Protein AF-A0A5C1ATC5-F1 (afdb_monomer_lite)

Radius of gyration: 13.85 Å; chains: 1; bounding box: 38×20×40 Å

Sequence (83 aa):
MLSARELANRLRETRLTAGDWYDTTAIEATERLSLDDLQTIRQMVRDAGYEGIEVEPKVRRVHSLVVGQIGALADSMPADGAD

Organism: NCBI:txid2598579

pLDDT: mean 74.01, std 14.1, range [38.25, 90.38]

Structure (mmCIF, N/CA/C/O backbone):
data_AF-A0A5C1ATC5-F1
#
_entry.id   AF-A0A5C1ATC5-F1
#
loop_
_atom_site.group_PDB
_atom_site.id
_atom_site.type_symbol
_atom_site.label_atom_id
_atom_site.label_alt_id
_atom_site.label_comp_id
_atom_site.label_asym_id
_atom_site.label_entity_id
_atom_site.label_seq_id
_atom_site.pdbx_PDB_ins_code
_atom_site.Cartn_x
_atom_site.Cartn_y
_atom_site.Cartn_z
_atom_site.occupancy
_atom_site.B_iso_or_equiv
_atom_site.auth_seq_id
_atom_site.auth_comp_id
_atom_site.auth_asym_id
_atom_site.auth_atom_id
_atom_site.pdbx_PDB_model_num
ATOM 1 N N . MET A 1 1 ? -3.272 -10.333 12.452 1.00 73.25 1 MET A N 1
ATOM 2 C CA . MET A 1 1 ? -3.176 -9.040 11.744 1.00 73.25 1 MET A CA 1
ATOM 3 C C . MET A 1 1 ? -1.838 -8.991 11.032 1.00 73.25 1 MET A C 1
ATOM 5 O O . MET A 1 1 ? -0.826 -9.208 11.687 1.00 73.25 1 MET A O 1
ATOM 9 N N . LEU A 1 2 ? -1.833 -8.776 9.716 1.00 82.06 2 LEU A N 1
ATOM 10 C CA . LEU A 1 2 ? -0.595 -8.645 8.939 1.00 82.06 2 LEU A CA 1
ATOM 11 C C . LEU A 1 2 ? 0.081 -7.303 9.245 1.00 82.06 2 LEU A C 1
ATOM 13 O O . LEU A 1 2 ? -0.589 -6.285 9.419 1.00 82.06 2 LEU A O 1
ATOM 17 N N . SER A 1 3 ? 1.409 -7.278 9.285 1.00 89.12 3 SER A N 1
ATOM 18 C CA . SER A 1 3 ? 2.169 -6.035 9.393 1.00 89.12 3 SER A CA 1
ATOM 19 C C . SER A 1 3 ? 2.121 -5.224 8.092 1.00 89.12 3 SER A C 1
ATOM 21 O O . SER A 1 3 ? 1.863 -5.744 7.007 1.00 89.12 3 SER A O 1
ATOM 23 N N . ALA A 1 4 ? 2.455 -3.931 8.171 1.00 80.81 4 ALA A N 1
ATOM 24 C CA . ALA A 1 4 ? 2.565 -3.078 6.983 1.00 80.81 4 ALA A CA 1
ATOM 25 C C . ALA A 1 4 ? 3.591 -3.609 5.961 1.00 80.81 4 ALA A C 1
ATOM 27 O O . ALA A 1 4 ? 3.427 -3.409 4.762 1.00 80.81 4 ALA A O 1
ATOM 28 N N . ARG A 1 5 ? 4.638 -4.300 6.431 1.00 83.06 5 ARG A N 1
ATOM 29 C CA . ARG A 1 5 ? 5.662 -4.898 5.568 1.00 83.06 5 ARG A CA 1
ATOM 30 C C . ARG A 1 5 ? 5.141 -6.132 4.838 1.00 83.06 5 ARG A C 1
ATOM 32 O O . ARG A 1 5 ? 5.411 -6.282 3.654 1.00 83.06 5 ARG A O 1
ATOM 39 N N . GLU A 1 6 ? 4.372 -6.977 5.517 1.00 87.38 6 GLU A N 1
ATOM 40 C CA . GLU A 1 6 ? 3.726 -8.137 4.891 1.00 87.38 6 GLU A CA 1
ATOM 41 C C . GLU A 1 6 ? 2.670 -7.709 3.867 1.00 87.38 6 GLU A C 1
ATOM 43 O O . GLU A 1 6 ? 2.604 -8.277 2.781 1.00 87.38 6 GLU A O 1
ATOM 48 N N . LEU A 1 7 ? 1.898 -6.661 4.171 1.00 85.56 7 LEU A N 1
ATOM 49 C CA . LEU A 1 7 ? 0.933 -6.081 3.233 1.00 85.56 7 LEU A CA 1
ATOM 50 C C . LEU A 1 7 ? 1.618 -5.506 1.984 1.00 85.56 7 LEU A C 1
ATOM 52 O O . LEU A 1 7 ? 1.174 -5.778 0.871 1.00 85.56 7 LEU A O 1
ATOM 56 N N . ALA A 1 8 ? 2.723 -4.771 2.159 1.00 82.56 8 ALA A N 1
ATOM 57 C CA . ALA A 1 8 ? 3.516 -4.242 1.048 1.00 82.56 8 ALA A CA 1
ATOM 58 C C . ALA A 1 8 ? 4.095 -5.361 0.165 1.00 82.56 8 ALA A C 1
ATOM 60 O O . ALA A 1 8 ? 3.973 -5.306 -1.056 1.00 82.56 8 ALA A O 1
ATOM 61 N N . ASN A 1 9 ? 4.654 -6.410 0.780 1.00 85.06 9 ASN A N 1
ATOM 62 C CA . ASN A 1 9 ? 5.173 -7.567 0.048 1.00 85.06 9 ASN A CA 1
ATOM 63 C C . ASN A 1 9 ? 4.082 -8.255 -0.780 1.00 85.06 9 ASN A C 1
ATOM 65 O O . ASN A 1 9 ? 4.297 -8.524 -1.957 1.00 85.06 9 ASN A O 1
ATOM 69 N N . ARG A 1 10 ? 2.897 -8.466 -0.197 1.00 84.25 10 ARG A N 1
ATOM 70 C CA . ARG A 1 10 ? 1.779 -9.123 -0.881 1.00 84.25 10 ARG A CA 1
ATOM 71 C C . ARG A 1 10 ? 1.249 -8.302 -2.059 1.00 84.25 10 ARG A C 1
ATOM 73 O O . ARG A 1 10 ? 0.899 -8.872 -3.093 1.00 84.25 10 ARG A O 1
ATOM 80 N N . LEU A 1 11 ? 1.219 -6.973 -1.930 1.00 80.56 11 LEU A N 1
ATOM 81 C CA . LEU A 1 11 ? 0.875 -6.088 -3.045 1.00 80.56 11 LEU A CA 1
ATOM 82 C C . LEU A 1 11 ? 1.917 -6.191 -4.166 1.00 80.56 11 LEU A C 1
ATOM 84 O O . LEU A 1 11 ? 1.550 -6.363 -5.326 1.00 80.56 11 LEU A O 1
ATOM 88 N N . ARG A 1 12 ? 3.209 -6.163 -3.811 1.00 78.06 12 ARG A N 1
ATOM 89 C CA . ARG A 1 12 ? 4.307 -6.352 -4.766 1.00 78.06 12 ARG A CA 1
ATOM 90 C C . ARG A 1 12 ? 4.194 -7.683 -5.504 1.00 78.06 12 ARG A C 1
ATOM 92 O O . ARG A 1 12 ? 4.304 -7.702 -6.720 1.00 78.06 12 ARG A O 1
ATOM 99 N N . GLU A 1 13 ? 3.956 -8.786 -4.800 1.00 79.62 13 GLU A N 1
ATOM 100 C CA . GLU A 1 13 ? 3.790 -10.111 -5.417 1.00 79.62 13 GLU A CA 1
ATOM 101 C C . GLU A 1 13 ? 2.594 -10.155 -6.379 1.00 79.62 13 GLU A C 1
ATOM 103 O O . GLU A 1 13 ? 2.702 -10.701 -7.478 1.00 79.62 13 GLU A O 1
ATOM 108 N N . THR A 1 14 ? 1.478 -9.524 -6.003 1.00 77.44 14 THR A N 1
ATOM 109 C CA . THR A 1 14 ? 0.281 -9.422 -6.854 1.00 77.44 14 THR A CA 1
ATOM 110 C C . THR A 1 14 ? 0.589 -8.665 -8.148 1.00 77.44 14 THR A C 1
ATOM 112 O O . THR A 1 14 ? 0.244 -9.127 -9.233 1.00 77.44 14 THR A O 1
ATOM 115 N N . ARG A 1 15 ? 1.297 -7.534 -8.048 1.00 70.38 15 ARG A N 1
ATOM 116 C CA . ARG A 1 15 ? 1.657 -6.685 -9.194 1.00 70.38 15 ARG A CA 1
ATOM 117 C C . ARG A 1 15 ? 2.747 -7.293 -10.080 1.00 70.38 15 ARG A C 1
ATOM 119 O O . ARG A 1 15 ? 2.647 -7.200 -11.299 1.00 70.38 15 ARG A O 1
ATOM 126 N N . LEU A 1 16 ? 3.733 -7.978 -9.496 1.00 68.62 16 LEU A N 1
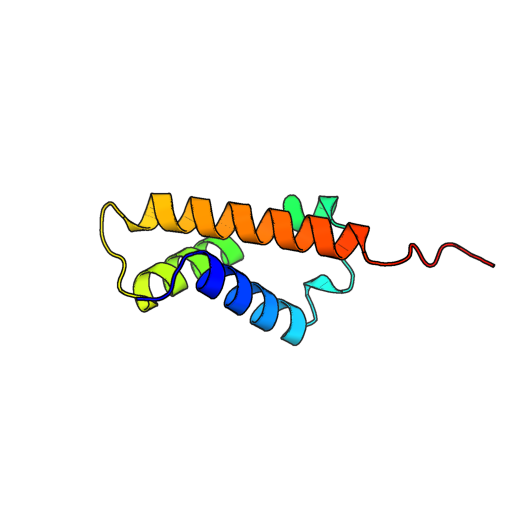ATOM 127 C CA . LEU A 1 16 ? 4.725 -8.755 -10.251 1.00 68.62 16 LEU A CA 1
ATOM 128 C C . LEU A 1 16 ? 4.055 -9.875 -11.055 1.00 68.62 16 LEU A C 1
ATOM 130 O O . LEU A 1 16 ? 4.370 -10.060 -12.224 1.00 68.62 16 LEU A O 1
ATOM 134 N N . THR A 1 17 ? 3.089 -10.580 -10.460 1.00 68.75 17 THR A N 1
ATOM 135 C CA . THR A 1 17 ? 2.336 -11.640 -11.154 1.00 68.75 17 THR A CA 1
ATOM 136 C C . THR A 1 17 ? 1.472 -11.077 -12.286 1.00 68.75 17 THR A C 1
ATOM 138 O O . THR A 1 17 ? 1.312 -11.725 -13.316 1.00 68.75 17 THR A O 1
ATOM 141 N N . ALA A 1 18 ? 0.939 -9.864 -12.118 1.00 63.88 18 ALA A N 1
ATOM 142 C CA . ALA A 1 18 ? 0.153 -9.174 -13.139 1.00 63.88 18 ALA A CA 1
ATOM 143 C C . ALA A 1 18 ? 0.997 -8.603 -14.298 1.00 63.88 18 ALA A C 1
ATOM 145 O O . ALA A 1 18 ? 0.428 -8.132 -15.277 1.00 63.88 18 ALA A O 1
ATOM 146 N N . GLY A 1 19 ? 2.333 -8.622 -14.204 1.00 58.81 19 GLY A N 1
ATOM 147 C CA . GLY A 1 19 ? 3.224 -8.055 -15.222 1.00 58.81 19 GLY A CA 1
ATOM 148 C C . GLY A 1 19 ? 3.287 -6.521 -15.235 1.00 58.81 19 GLY A C 1
ATOM 149 O O . GLY A 1 19 ? 4.064 -5.956 -15.996 1.00 58.81 19 GLY A O 1
ATOM 150 N N . ASP A 1 20 ? 2.530 -5.842 -14.369 1.00 60.91 20 ASP A N 1
ATOM 151 C CA . ASP A 1 20 ? 2.337 -4.382 -14.386 1.00 60.91 20 ASP A CA 1
ATOM 152 C C . ASP A 1 20 ? 3.619 -3.574 -14.124 1.00 60.91 20 ASP A C 1
ATOM 154 O O . ASP A 1 20 ? 3.712 -2.414 -14.516 1.00 60.91 20 ASP A O 1
ATOM 158 N N . TRP A 1 21 ? 4.595 -4.147 -13.412 1.00 62.91 21 TRP A N 1
ATOM 159 C CA . TRP A 1 21 ? 5.779 -3.414 -12.934 1.00 62.91 21 TRP A CA 1
ATOM 160 C C . TRP A 1 21 ? 7.063 -3.706 -13.712 1.00 62.91 21 TRP A C 1
ATOM 162 O O . TRP A 1 21 ? 8.073 -3.063 -13.448 1.00 62.91 21 TRP A O 1
ATOM 172 N N . TYR A 1 22 ? 7.046 -4.644 -14.662 1.00 55.16 22 TYR A N 1
ATOM 173 C CA . TYR A 1 22 ? 8.255 -5.028 -15.404 1.00 55.16 22 TYR A CA 1
ATOM 174 C C . TYR A 1 22 ? 8.727 -3.968 -16.411 1.00 55.16 22 TYR A C 1
ATOM 176 O O . TYR A 1 22 ? 9.904 -3.955 -16.746 1.00 55.16 22 TYR A O 1
ATOM 184 N N . ASP A 1 23 ? 7.839 -3.070 -16.844 1.00 53.69 23 ASP A N 1
ATOM 185 C CA . ASP A 1 23 ? 8.115 -2.062 -17.884 1.00 53.69 23 ASP A CA 1
ATOM 186 C C . ASP A 1 23 ? 8.180 -0.621 -17.345 1.00 53.69 23 ASP A C 1
ATOM 188 O O . ASP A 1 23 ? 8.246 0.341 -18.104 1.00 53.69 23 ASP A O 1
ATOM 192 N N . THR A 1 24 ? 8.097 -0.432 -16.024 1.00 56.28 24 THR A N 1
ATOM 193 C CA . THR A 1 24 ? 7.987 0.909 -15.429 1.00 56.28 24 THR A CA 1
ATOM 194 C C . THR A 1 24 ? 9.252 1.266 -14.653 1.00 56.28 24 THR A C 1
ATOM 196 O O . THR A 1 24 ? 9.641 0.567 -13.719 1.00 56.28 24 THR A O 1
ATOM 199 N N . THR A 1 25 ? 9.884 2.387 -15.012 1.00 57.69 25 THR A N 1
ATOM 200 C CA . THR A 1 25 ? 11.027 2.942 -14.266 1.00 57.69 25 THR A CA 1
ATOM 201 C C . THR A 1 25 ? 10.633 3.281 -12.821 1.00 57.69 25 THR A C 1
ATOM 203 O O . THR A 1 25 ? 9.464 3.545 -12.542 1.00 57.69 25 THR A O 1
ATOM 206 N N . ALA A 1 26 ? 11.586 3.323 -11.878 1.00 55.56 26 ALA A N 1
ATOM 207 C CA . ALA A 1 26 ? 11.291 3.674 -10.478 1.00 55.56 26 ALA A CA 1
ATOM 208 C C . ALA A 1 26 ? 10.507 4.980 -10.349 1.00 55.56 26 ALA A C 1
ATOM 210 O O . ALA A 1 26 ? 9.562 5.045 -9.572 1.00 55.56 26 ALA A O 1
ATOM 211 N N . ILE A 1 27 ? 10.899 5.997 -11.120 1.00 48.78 27 ILE A N 1
ATOM 212 C 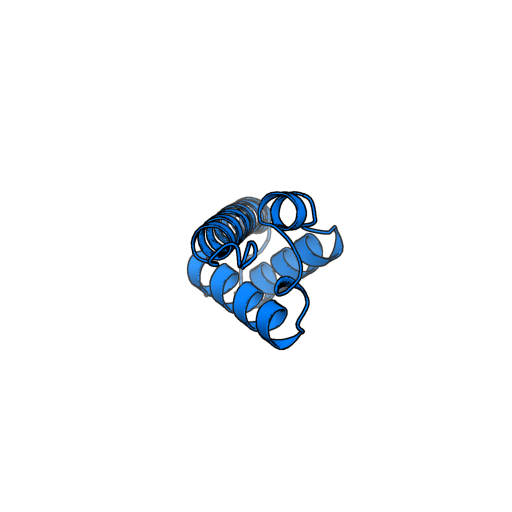CA . ILE A 1 27 ? 10.275 7.320 -11.108 1.00 48.78 27 ILE A CA 1
ATOM 213 C C . ILE A 1 27 ? 8.805 7.187 -11.513 1.00 48.78 27 ILE A C 1
ATOM 215 O O . ILE A 1 27 ? 7.931 7.509 -10.708 1.00 48.78 27 ILE A O 1
ATOM 219 N N . GLU A 1 28 ? 8.518 6.573 -12.663 1.00 58.69 28 GLU A N 1
ATOM 220 C CA . GLU A 1 28 ? 7.136 6.342 -13.084 1.00 58.69 28 GLU A CA 1
ATOM 221 C C . GLU A 1 28 ? 6.361 5.458 -12.110 1.00 58.69 28 GLU A C 1
ATOM 223 O O . GLU A 1 28 ? 5.205 5.742 -11.849 1.00 58.69 28 GLU A O 1
ATOM 228 N N . ALA A 1 29 ? 6.949 4.415 -11.531 1.00 59.34 29 ALA A N 1
ATOM 229 C CA . ALA A 1 29 ? 6.229 3.516 -10.634 1.00 59.34 29 ALA A CA 1
ATOM 230 C C . ALA A 1 29 ? 5.953 4.165 -9.262 1.00 59.34 29 ALA A C 1
ATOM 232 O O . ALA A 1 29 ? 4.939 3.870 -8.627 1.00 59.34 29 ALA A O 1
ATOM 233 N N . THR A 1 30 ? 6.801 5.105 -8.828 1.00 58.25 30 THR A N 1
ATOM 234 C CA . THR A 1 30 ? 6.525 5.961 -7.663 1.00 58.25 30 THR A CA 1
ATOM 235 C C . THR A 1 30 ? 5.488 7.051 -7.941 1.00 58.25 30 THR A C 1
ATOM 237 O O . THR A 1 30 ? 4.716 7.378 -7.040 1.00 58.25 30 THR A O 1
ATOM 240 N N . GLU A 1 31 ? 5.410 7.568 -9.171 1.00 58.78 31 GLU A N 1
ATOM 241 C CA . GLU A 1 31 ? 4.393 8.541 -9.601 1.00 58.78 31 GLU A CA 1
ATOM 242 C C . GLU A 1 31 ? 3.054 7.885 -9.997 1.00 58.78 31 GLU A C 1
ATOM 244 O O . GLU A 1 31 ? 1.999 8.512 -9.898 1.00 58.78 31 GLU A O 1
ATOM 249 N N . ARG A 1 32 ? 3.075 6.608 -10.400 1.00 58.75 32 ARG A N 1
ATOM 250 C CA . ARG A 1 32 ? 1.924 5.818 -10.876 1.00 58.75 32 ARG A CA 1
ATOM 251 C C . ARG A 1 32 ? 1.242 4.986 -9.800 1.00 58.75 32 ARG A C 1
ATOM 253 O O . ARG A 1 32 ? 0.410 4.157 -10.167 1.00 58.75 32 ARG A O 1
ATOM 260 N N . LEU A 1 33 ? 1.519 5.185 -8.507 1.00 64.50 33 LEU A N 1
ATOM 261 C CA . LEU A 1 33 ? 0.634 4.615 -7.486 1.00 64.50 33 LEU A CA 1
ATOM 262 C C . LEU A 1 33 ? -0.755 5.215 -7.677 1.00 64.50 33 LEU A C 1
ATOM 264 O O . LEU A 1 33 ? -1.046 6.356 -7.320 1.00 64.50 33 LEU A O 1
ATOM 268 N N . SER A 1 34 ? -1.590 4.432 -8.340 1.00 68.50 34 SER A N 1
ATOM 269 C CA . SER A 1 34 ? -2.851 4.888 -8.874 1.00 68.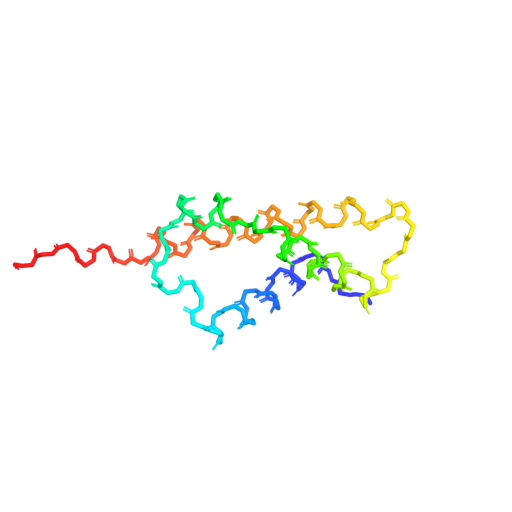50 34 SER A CA 1
ATOM 270 C C . SER A 1 34 ? -3.870 5.006 -7.744 1.00 68.50 34 SER A C 1
ATOM 272 O O . SER A 1 34 ? -3.724 4.441 -6.655 1.00 68.50 34 SER A O 1
ATOM 274 N N . LEU A 1 35 ? -4.970 5.712 -8.002 1.00 72.44 35 LEU A N 1
ATOM 275 C CA . LEU A 1 35 ? -6.118 5.687 -7.091 1.00 72.44 35 LEU A CA 1
ATOM 276 C C . LEU A 1 35 ? -6.647 4.256 -6.873 1.00 72.44 35 LEU A C 1
ATOM 278 O O . LEU A 1 35 ? -7.261 3.984 -5.841 1.00 72.44 35 LEU A O 1
ATOM 282 N N . ASP A 1 36 ? -6.402 3.349 -7.820 1.00 75.75 36 ASP A N 1
ATOM 283 C CA . ASP A 1 36 ? -6.714 1.924 -7.717 1.00 75.75 36 ASP A CA 1
ATOM 284 C C . ASP A 1 36 ? -5.775 1.198 -6.734 1.00 75.75 36 ASP A C 1
ATOM 286 O O . ASP A 1 36 ? -6.239 0.466 -5.857 1.00 75.75 36 ASP A O 1
ATOM 290 N N . ASP A 1 37 ? -4.472 1.497 -6.761 1.00 75.12 37 ASP A N 1
ATOM 291 C CA . ASP A 1 37 ? -3.511 0.985 -5.775 1.00 75.12 37 ASP A CA 1
ATOM 292 C C . ASP A 1 37 ? -3.848 1.439 -4.357 1.00 75.12 37 ASP A C 1
ATOM 294 O O . ASP A 1 37 ? -3.817 0.645 -3.418 1.00 75.12 37 ASP A O 1
ATOM 298 N N . LEU A 1 38 ? -4.220 2.709 -4.180 1.00 81.75 38 LEU A N 1
ATOM 299 C CA . LEU A 1 38 ? -4.619 3.233 -2.873 1.00 81.75 38 LEU A CA 1
ATOM 300 C C . LEU A 1 38 ? -5.892 2.562 -2.345 1.00 81.75 38 LEU A C 1
ATOM 302 O O . LEU A 1 38 ? -5.983 2.274 -1.148 1.00 81.75 38 LEU A O 1
ATOM 306 N N . GLN A 1 39 ? -6.863 2.289 -3.218 1.00 85.38 39 GLN A N 1
ATOM 307 C CA . GLN A 1 39 ? -8.065 1.538 -2.852 1.00 85.38 39 GLN A CA 1
ATOM 308 C C . GLN A 1 39 ? -7.730 0.091 -2.488 1.00 85.38 39 GLN A C 1
ATOM 310 O O . GLN A 1 39 ? -8.199 -0.395 -1.458 1.00 85.38 39 GLN A O 1
ATOM 315 N N . THR A 1 40 ? -6.856 -0.551 -3.260 1.00 84.75 40 THR A N 1
ATOM 316 C CA . THR A 1 40 ? -6.372 -1.908 -2.994 1.00 84.75 40 THR A CA 1
ATOM 317 C C . THR A 1 40 ? -5.645 -1.981 -1.652 1.00 84.75 40 THR A C 1
ATOM 319 O O . THR A 1 40 ? -5.989 -2.809 -0.812 1.00 84.75 40 THR A O 1
ATOM 322 N N . ILE A 1 41 ? -4.712 -1.062 -1.376 1.00 85.75 41 ILE A N 1
ATOM 323 C CA . ILE A 1 41 ? -4.007 -0.982 -0.087 1.00 85.75 41 ILE A CA 1
ATOM 324 C C . ILE A 1 41 ? -5.006 -0.790 1.057 1.00 85.75 41 ILE A C 1
ATOM 326 O O . ILE A 1 41 ? -4.901 -1.455 2.089 1.00 85.75 41 ILE A O 1
ATOM 330 N N . ARG A 1 42 ? -5.996 0.096 0.890 1.00 90.00 42 ARG A N 1
ATOM 331 C CA . ARG A 1 42 ? -7.028 0.333 1.907 1.00 90.00 42 ARG A CA 1
ATOM 332 C C . ARG A 1 42 ? -7.875 -0.916 2.158 1.00 90.00 42 ARG A C 1
ATOM 334 O O . ARG A 1 42 ? -8.166 -1.202 3.319 1.00 90.00 42 ARG A O 1
ATOM 341 N N . GLN A 1 43 ? -8.229 -1.666 1.117 1.00 88.81 43 GLN A N 1
ATOM 342 C CA . GLN A 1 43 ? -8.958 -2.925 1.255 1.00 88.81 43 GLN A CA 1
ATOM 343 C C . GLN A 1 43 ? -8.109 -3.985 1.967 1.00 88.81 43 GLN A C 1
ATOM 345 O O . GLN A 1 43 ? -8.563 -4.555 2.951 1.00 88.81 43 GLN A O 1
ATOM 350 N N . MET A 1 44 ? -6.845 -4.164 1.577 1.00 87.62 44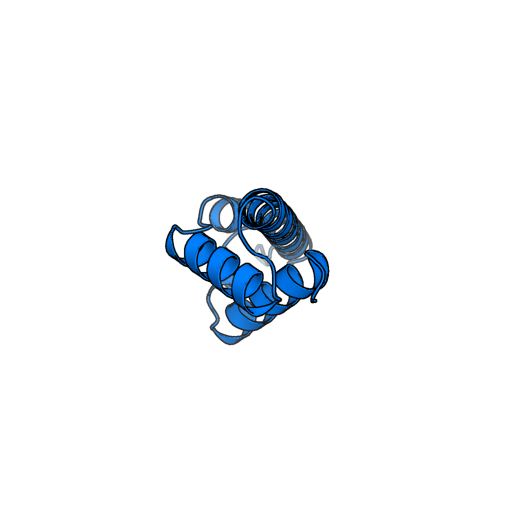 MET A N 1
ATOM 351 C CA . MET A 1 44 ? -5.938 -5.122 2.223 1.00 87.62 44 MET A CA 1
ATOM 352 C C . MET A 1 44 ? -5.695 -4.800 3.706 1.00 87.62 44 MET A C 1
ATOM 354 O O . MET A 1 44 ? -5.576 -5.703 4.533 1.00 87.62 44 MET A O 1
ATOM 358 N N . VAL A 1 45 ? -5.624 -3.513 4.060 1.00 89.56 45 VAL A N 1
ATOM 359 C CA . VAL A 1 45 ? -5.516 -3.062 5.455 1.00 89.56 45 VAL A CA 1
ATOM 360 C C . VAL A 1 45 ? -6.774 -3.438 6.248 1.00 89.56 45 VAL A C 1
ATOM 362 O O . VAL A 1 45 ? -6.647 -3.935 7.367 1.00 89.56 45 VAL A O 1
ATOM 365 N N . ARG A 1 46 ? -7.968 -3.273 5.665 1.00 90.38 46 ARG A N 1
ATOM 366 C CA . ARG A 1 46 ? -9.235 -3.701 6.282 1.00 90.38 46 ARG A CA 1
ATOM 367 C C . ARG A 1 46 ? -9.329 -5.220 6.417 1.00 90.38 46 ARG A C 1
ATOM 369 O O . ARG A 1 46 ? -9.633 -5.704 7.501 1.00 90.38 46 ARG A O 1
ATOM 376 N N . ASP A 1 47 ? -8.972 -5.968 5.376 1.00 89.81 47 ASP A N 1
ATOM 377 C CA . ASP A 1 47 ? -8.967 -7.439 5.386 1.00 89.81 47 ASP A CA 1
ATOM 378 C C . ASP A 1 47 ? -7.971 -8.008 6.411 1.00 89.81 47 ASP A C 1
ATOM 380 O O . ASP A 1 47 ? -8.170 -9.087 6.967 1.00 89.81 47 ASP A O 1
ATOM 384 N N . ALA A 1 48 ? -6.897 -7.269 6.708 1.00 87.62 48 ALA A N 1
ATOM 385 C CA . ALA A 1 48 ? -5.952 -7.610 7.768 1.00 87.62 48 ALA A CA 1
ATOM 386 C C . ALA A 1 48 ? -6.489 -7.354 9.189 1.00 87.62 48 ALA A C 1
ATOM 388 O O . ALA A 1 48 ? -5.806 -7.727 10.150 1.00 87.62 48 ALA A O 1
ATOM 389 N N . GLY A 1 49 ? -7.674 -6.749 9.314 1.00 88.94 49 GLY A N 1
ATOM 390 C CA . GLY A 1 49 ? -8.382 -6.466 10.561 1.00 88.94 49 GLY A CA 1
ATOM 391 C C . GLY A 1 49 ? -8.216 -5.040 11.093 1.00 88.94 49 GLY A C 1
ATOM 392 O O . GLY A 1 49 ? -8.624 -4.784 12.220 1.00 88.94 49 GLY A O 1
ATOM 393 N N . TYR A 1 50 ? -7.591 -4.121 10.346 1.00 88.75 50 TYR A N 1
ATOM 394 C CA . TYR A 1 50 ? -7.476 -2.725 10.780 1.00 88.75 50 TYR A CA 1
ATOM 395 C C . TYR A 1 50 ? -8.740 -1.938 10.437 1.00 88.75 50 TYR A C 1
ATOM 397 O O . TYR A 1 50 ? -9.206 -1.960 9.298 1.00 88.75 50 TYR A O 1
ATOM 405 N N . GLU A 1 51 ? -9.243 -1.170 11.401 1.00 88.75 51 GLU A N 1
ATOM 406 C CA . GLU A 1 51 ? -10.484 -0.410 11.260 1.00 88.75 51 GLU A CA 1
ATOM 407 C C . GLU A 1 51 ? -10.363 1.009 11.835 1.00 88.75 51 GLU A C 1
ATOM 409 O O . GLU A 1 51 ? -9.432 1.346 12.571 1.00 88.75 51 GLU A O 1
ATOM 414 N N . GLY A 1 52 ? -11.302 1.878 11.451 1.00 89.19 52 GLY A N 1
ATOM 415 C CA . GLY A 1 52 ? -11.398 3.241 11.970 1.00 89.19 52 GLY A CA 1
ATOM 416 C C . GLY A 1 52 ? -10.125 4.074 11.772 1.00 89.19 52 GLY A C 1
ATOM 417 O O . GLY A 1 52 ? -9.592 4.180 10.666 1.00 89.19 52 GLY A O 1
ATOM 418 N N . ILE A 1 53 ? -9.653 4.693 12.856 1.00 87.69 53 ILE A N 1
ATOM 419 C CA .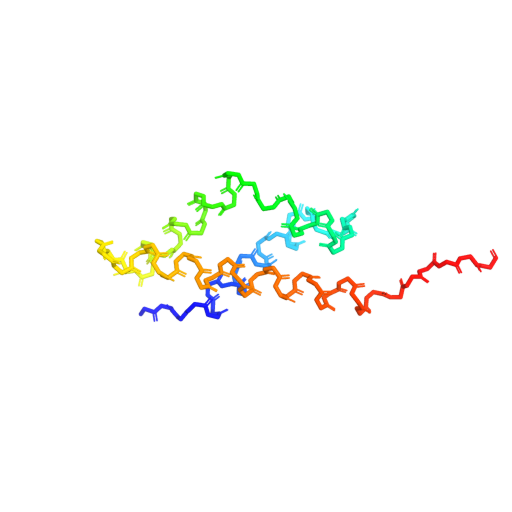 ILE A 1 53 ? -8.551 5.667 12.838 1.00 87.69 53 ILE A CA 1
ATOM 420 C C . ILE A 1 53 ? -7.185 5.054 12.494 1.00 87.69 53 ILE A C 1
ATOM 422 O O . ILE A 1 53 ? -6.271 5.781 12.113 1.00 87.69 53 ILE A O 1
ATOM 426 N N . GLU A 1 54 ? -7.032 3.732 12.609 1.00 86.38 54 GLU A N 1
ATOM 427 C CA . GLU A 1 54 ? -5.762 3.040 12.361 1.00 86.38 54 GLU A CA 1
ATOM 428 C C . GLU A 1 54 ? -5.532 2.722 10.877 1.00 86.38 54 GLU A C 1
ATOM 430 O O . GLU A 1 54 ? -4.398 2.460 10.468 1.00 86.38 54 GLU A O 1
ATOM 435 N N . VAL A 1 55 ? -6.586 2.780 10.054 1.00 88.56 55 VAL A N 1
ATOM 436 C CA . VAL A 1 55 ? -6.524 2.433 8.627 1.00 88.56 55 VAL A CA 1
ATOM 437 C C . VAL A 1 55 ? -5.631 3.405 7.869 1.00 88.56 55 VAL A C 1
ATOM 439 O O . VAL A 1 55 ? -4.654 2.991 7.256 1.00 88.56 55 VAL A O 1
ATOM 442 N N . GLU A 1 56 ? -5.912 4.703 7.939 1.00 88.69 56 GLU A N 1
ATOM 443 C CA . GLU A 1 56 ? -5.164 5.729 7.202 1.00 88.69 56 GLU A CA 1
ATOM 444 C C . GLU A 1 56 ? -3.654 5.763 7.514 1.00 88.69 56 GLU A C 1
ATOM 446 O O . GLU A 1 56 ? -2.856 5.760 6.569 1.00 88.69 56 GLU A O 1
ATOM 451 N N . PRO A 1 57 ? -3.194 5.744 8.784 1.00 89.12 57 PRO A N 1
ATOM 452 C CA . PRO A 1 57 ? -1.762 5.684 9.067 1.00 89.12 57 PRO A CA 1
ATOM 453 C C . PRO A 1 57 ? -1.134 4.368 8.590 1.00 89.12 57 PRO A C 1
ATOM 455 O O . PRO A 1 57 ? 0.025 4.364 8.164 1.00 89.12 57 PRO A O 1
ATOM 458 N N . LYS A 1 58 ? -1.881 3.254 8.601 1.00 89.12 58 LYS A N 1
ATOM 459 C CA . LYS A 1 58 ? -1.398 1.979 8.058 1.00 89.12 58 LYS A CA 1
ATOM 460 C C . LYS A 1 58 ? -1.265 2.030 6.541 1.00 89.12 58 LYS A C 1
ATOM 462 O O . LYS A 1 58 ? -0.212 1.654 6.035 1.00 89.12 58 LYS A O 1
ATOM 467 N N . VAL A 1 59 ? -2.273 2.548 5.841 1.00 88.31 59 VAL A N 1
ATOM 468 C CA . VAL A 1 59 ? -2.277 2.744 4.384 1.00 88.31 59 VAL A CA 1
ATOM 469 C C . VAL A 1 59 ? -1.076 3.588 3.965 1.00 88.31 59 VAL A C 1
ATOM 471 O O . VAL A 1 59 ? -0.306 3.158 3.111 1.00 88.31 59 VAL A O 1
ATOM 474 N N . ARG A 1 60 ? -0.833 4.728 4.627 1.00 87.62 60 ARG A N 1
ATOM 475 C CA . ARG A 1 60 ? 0.341 5.581 4.351 1.00 87.62 60 ARG A CA 1
ATOM 476 C C . ARG A 1 60 ? 1.664 4.844 4.550 1.00 87.62 60 ARG A C 1
ATOM 478 O O . ARG A 1 60 ? 2.596 5.023 3.767 1.00 87.62 60 ARG A O 1
ATOM 485 N N . ARG A 1 61 ? 1.758 4.005 5.585 1.00 87.44 61 ARG A N 1
ATOM 486 C CA . ARG A 1 61 ? 2.975 3.235 5.861 1.00 87.44 61 ARG A CA 1
ATOM 487 C C . ARG A 1 61 ? 3.200 2.116 4.847 1.00 87.44 61 ARG A C 1
ATOM 489 O O . ARG A 1 61 ? 4.335 1.930 4.425 1.00 87.44 61 ARG A O 1
ATOM 496 N N . VAL A 1 62 ? 2.147 1.406 4.439 1.00 86.06 62 VAL A N 1
ATOM 497 C CA . VAL A 1 62 ? 2.213 0.402 3.362 1.00 86.06 62 VAL A CA 1
ATOM 498 C C . VAL A 1 62 ? 2.620 1.073 2.051 1.00 86.06 62 VAL A C 1
ATOM 500 O O . VAL A 1 62 ? 3.568 0.626 1.419 1.00 86.06 62 VAL A O 1
ATOM 503 N N . HIS A 1 63 ? 1.988 2.195 1.705 1.00 84.88 63 HIS A N 1
ATOM 504 C CA . HIS A 1 63 ? 2.319 2.991 0.525 1.00 84.88 63 HIS A CA 1
ATOM 505 C C . HIS A 1 63 ? 3.805 3.374 0.486 1.00 84.88 63 HIS A C 1
ATOM 507 O O . HIS A 1 63 ? 4.495 3.086 -0.484 1.00 84.88 63 HIS A O 1
ATOM 513 N N . SER A 1 64 ? 4.331 3.961 1.567 1.00 83.31 64 SER A N 1
ATOM 514 C CA . SER A 1 64 ? 5.746 4.352 1.642 1.00 83.31 64 SER A CA 1
ATOM 515 C C . SER A 1 64 ? 6.705 3.166 1.469 1.00 83.31 64 SER A C 1
ATOM 517 O O . SER A 1 64 ? 7.740 3.305 0.821 1.00 83.31 64 SER A O 1
ATOM 519 N N . LEU A 1 65 ? 6.354 1.993 2.007 1.00 85.19 65 LEU A N 1
ATOM 520 C CA . LEU A 1 65 ? 7.154 0.779 1.839 1.00 85.19 65 LEU A CA 1
ATOM 521 C C . LEU A 1 65 ? 7.139 0.279 0.394 1.00 85.19 65 LEU A C 1
ATOM 523 O O . LEU A 1 65 ? 8.187 -0.106 -0.112 1.00 85.19 65 LEU A O 1
ATOM 527 N N . VAL A 1 66 ? 5.982 0.307 -0.266 1.00 81.00 66 VAL A N 1
ATOM 528 C CA . VAL A 1 66 ? 5.834 -0.122 -1.664 1.00 81.00 66 VAL A CA 1
ATOM 529 C C . VAL A 1 66 ? 6.650 0.776 -2.593 1.00 81.00 66 VAL A C 1
ATOM 531 O O . VAL A 1 66 ? 7.453 0.266 -3.367 1.00 81.00 66 VAL A O 1
ATOM 534 N N . VAL A 1 67 ? 6.537 2.099 -2.440 1.00 78.44 67 VAL A N 1
ATOM 535 C CA . VAL A 1 67 ? 7.364 3.094 -3.154 1.00 78.44 67 VAL A CA 1
ATOM 536 C C . VAL A 1 67 ? 8.853 2.785 -2.988 1.00 78.44 67 VAL A C 1
ATOM 538 O O . VAL A 1 67 ? 9.586 2.719 -3.970 1.00 78.44 67 VAL A O 1
ATOM 541 N N . GLY A 1 68 ? 9.308 2.543 -1.753 1.00 78.00 68 GLY A N 1
ATOM 542 C CA . GLY A 1 68 ? 10.713 2.227 -1.484 1.00 78.00 68 GLY A CA 1
ATOM 543 C C . GLY A 1 68 ? 11.170 0.894 -2.090 1.00 78.00 68 GLY A C 1
ATOM 544 O O . GLY A 1 68 ? 12.296 0.792 -2.568 1.00 78.00 68 GLY A O 1
ATOM 545 N N . GLN A 1 69 ? 10.305 -0.124 -2.102 1.00 77.69 69 GLN A N 1
ATOM 546 C CA . GLN A 1 69 ? 10.596 -1.424 -2.716 1.00 77.69 69 GLN A CA 1
ATOM 547 C C . GLN A 1 69 ? 10.711 -1.335 -4.238 1.00 77.69 69 GLN A C 1
ATOM 549 O O . GLN A 1 69 ? 11.592 -1.966 -4.814 1.00 77.69 69 GLN A O 1
ATOM 554 N N . ILE A 1 70 ? 9.838 -0.554 -4.871 1.00 72.12 70 ILE A N 1
ATOM 555 C CA . ILE A 1 70 ? 9.876 -0.263 -6.306 1.00 72.12 70 ILE A CA 1
ATOM 556 C C . ILE A 1 70 ? 11.152 0.509 -6.656 1.00 72.12 70 ILE A C 1
ATOM 558 O O . ILE A 1 70 ? 11.864 0.123 -7.578 1.00 72.12 70 ILE A O 1
ATOM 562 N N . GLY A 1 71 ? 11.474 1.550 -5.878 1.00 67.62 71 GLY A N 1
ATOM 563 C CA . GLY A 1 71 ? 12.712 2.318 -6.022 1.00 67.62 71 GLY A CA 1
ATOM 564 C C . GLY A 1 71 ? 13.952 1.424 -6.009 1.00 67.62 71 GLY A C 1
ATOM 565 O O . GLY A 1 71 ? 14.779 1.491 -6.911 1.00 67.62 71 GLY A O 1
ATOM 566 N N . ALA A 1 72 ? 14.031 0.524 -5.025 1.00 72.62 72 ALA A N 1
ATOM 567 C CA . ALA A 1 72 ? 15.129 -0.431 -4.908 1.00 72.62 72 ALA A CA 1
ATOM 568 C C . ALA A 1 72 ? 15.160 -1.470 -6.044 1.00 72.62 72 ALA A C 1
ATOM 570 O O . ALA A 1 72 ? 16.241 -1.892 -6.448 1.00 72.62 72 ALA A O 1
ATOM 571 N N . LEU A 1 73 ? 13.999 -1.897 -6.557 1.00 67.19 73 LEU A N 1
ATOM 572 C CA . LEU A 1 73 ? 13.921 -2.843 -7.673 1.00 67.19 73 LEU A CA 1
ATOM 573 C C . LEU A 1 73 ? 14.452 -2.222 -8.967 1.00 67.19 73 LEU A C 1
ATOM 575 O O . LEU A 1 73 ? 15.223 -2.870 -9.664 1.00 67.19 73 LEU A O 1
ATOM 579 N N . ALA A 1 74 ? 14.074 -0.978 -9.260 1.00 64.56 74 ALA A N 1
ATOM 580 C CA . ALA A 1 74 ? 14.551 -0.286 -10.452 1.00 64.56 74 ALA A CA 1
ATOM 581 C C . ALA A 1 74 ? 16.050 0.040 -10.381 1.00 64.56 74 ALA A C 1
ATOM 583 O O . ALA A 1 74 ? 16.726 -0.044 -11.394 1.00 64.56 74 ALA A O 1
ATOM 584 N N . ASP A 1 75 ? 16.572 0.371 -9.194 1.00 63.84 75 ASP A N 1
ATOM 585 C CA . ASP A 1 75 ? 18.014 0.582 -8.976 1.00 63.84 75 ASP A CA 1
ATOM 586 C C . ASP A 1 75 ? 18.819 -0.724 -9.125 1.00 63.84 75 ASP A C 1
ATOM 588 O O . ASP A 1 75 ? 19.981 -0.716 -9.520 1.00 63.84 75 ASP A O 1
ATOM 592 N N . SER A 1 76 ? 18.181 -1.866 -8.841 1.00 59.59 76 SER A N 1
ATOM 593 C CA . SER A 1 76 ? 18.781 -3.201 -8.965 1.00 59.59 76 SER A CA 1
ATOM 594 C C . SER A 1 76 ? 18.599 -3.837 -10.347 1.00 59.59 76 SER A C 1
ATOM 596 O O . SER A 1 76 ? 19.201 -4.880 -10.609 1.00 59.59 76 SER A O 1
ATOM 598 N N . MET A 1 77 ? 17.760 -3.267 -11.219 1.00 55.19 77 MET A N 1
ATOM 599 C CA . MET A 1 77 ? 17.702 -3.687 -12.615 1.00 55.19 77 MET A CA 1
ATOM 600 C C . MET A 1 77 ? 18.954 -3.145 -13.307 1.00 55.19 77 MET A C 1
ATOM 602 O O . MET A 1 77 ? 19.182 -1.934 -13.263 1.00 55.19 77 MET A O 1
ATOM 606 N N . PRO A 1 78 ? 19.786 -3.997 -13.937 1.00 51.09 78 PRO A N 1
ATOM 607 C CA . PRO A 1 78 ? 20.796 -3.474 -14.835 1.00 51.09 78 PRO A CA 1
ATOM 608 C C . PRO A 1 78 ? 20.061 -2.616 -15.865 1.00 51.09 78 PRO A C 1
ATOM 610 O O . PRO A 1 78 ? 19.073 -3.049 -16.456 1.00 51.09 78 PRO A O 1
ATOM 613 N N . ALA A 1 79 ? 20.508 -1.376 -16.052 1.00 52.97 79 ALA A N 1
ATOM 614 C CA . ALA A 1 79 ? 20.185 -0.683 -17.279 1.00 52.97 79 ALA A CA 1
ATOM 615 C C . ALA A 1 79 ? 20.818 -1.540 -18.378 1.00 52.97 79 ALA A C 1
ATOM 617 O O . ALA A 1 79 ? 22.031 -1.469 -18.570 1.00 52.97 79 ALA A O 1
ATOM 618 N N . ASP A 1 80 ? 20.038 -2.399 -19.038 1.00 47.84 80 ASP A N 1
ATOM 619 C CA . ASP A 1 80 ? 20.405 -3.026 -20.308 1.00 47.84 80 ASP A CA 1
ATOM 620 C C . ASP A 1 80 ? 20.513 -1.903 -21.355 1.00 47.84 80 ASP A C 1
ATOM 622 O O . ASP A 1 80 ? 19.682 -1.713 -22.239 1.00 47.84 80 ASP A O 1
ATOM 626 N N . GLY A 1 81 ? 21.519 -1.055 -21.165 1.00 42.28 81 GLY A N 1
ATOM 627 C CA . GLY A 1 81 ? 21.934 0.012 -22.039 1.00 42.28 81 GLY A CA 1
ATOM 628 C C . GLY A 1 81 ? 23.057 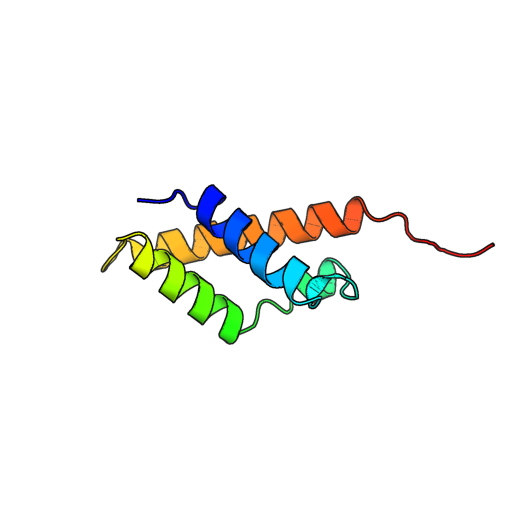-0.521 -22.906 1.00 42.28 81 GLY A C 1
ATOM 629 O O . GLY A 1 81 ? 24.207 -0.465 -22.495 1.00 42.28 81 GLY A O 1
ATOM 630 N N . ALA A 1 82 ? 22.661 -1.010 -24.080 1.00 38.25 82 ALA A N 1
ATOM 631 C CA . ALA A 1 82 ? 23.407 -1.013 -25.337 1.00 38.25 82 ALA A CA 1
ATOM 632 C C . ALA A 1 82 ? 24.835 -1.603 -25.339 1.00 38.25 82 ALA A C 1
ATOM 634 O O . ALA A 1 82 ? 25.785 -0.967 -24.882 1.00 38.25 82 ALA A O 1
ATOM 635 N N . ASP A 1 83 ? 24.982 -2.758 -25.997 1.00 43.06 83 ASP A N 1
ATOM 636 C CA . ASP A 1 83 ? 26.117 -2.973 -26.912 1.00 43.06 83 ASP A CA 1
ATOM 637 C C . ASP A 1 83 ? 25.748 -2.383 -28.286 1.00 43.06 83 ASP A C 1
ATOM 639 O O . ASP A 1 83 ? 24.579 -2.581 -28.707 1.00 43.06 83 ASP A O 1
#

Secondary structure (DSSP, 8-state):
---HHHHHHHHHHHHHHTTTTTT--HHHHHH---HHHHHHHHHHHHHTT--GGGHHHHHHHHHHHHHHHHHHHHHHS------

Foldseek 3Di:
DDALLRLLVVLVVVCVVVVNLVPDALVRVLVPCDPVVLVVLLVSLVVVPDDDPRSVVSSVSSSVNNSVVSNVVNVPDPPPPDD